Protein AF-A0A1Z8S7P0-F1 (afdb_monomer_lite)

Foldseek 3Di:
DVVVVVVVVVV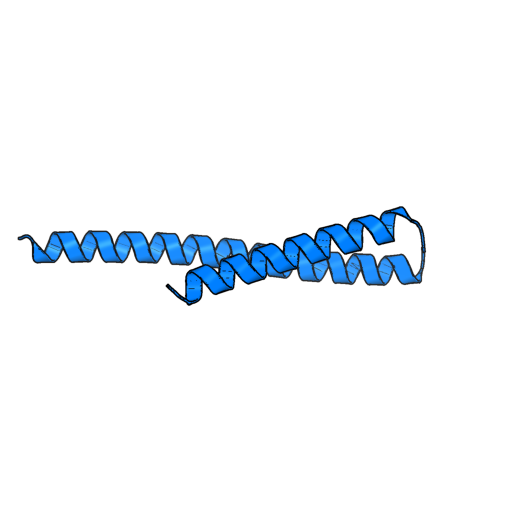VVVVVLVVVLVVLVVLLVVLVVVLVVLVVVCVVPVDPVSVVVNVVSVVVSVVSVVVNVVSVVD

pLDDT: mean 86.64, std 9.5, range [60.16, 97.19]

Radius of gyration: 18.69 Å; chains: 1; bounding box: 38×14×58 Å

Structure (mmCIF, N/CA/C/O backbone):
data_AF-A0A1Z8S7P0-F1
#
_entry.id   AF-A0A1Z8S7P0-F1
#
loop_
_atom_site.group_PDB
_atom_site.id
_atom_site.type_symbol
_atom_site.label_atom_id
_atom_site.label_alt_id
_atom_site.label_comp_id
_atom_site.label_asym_id
_atom_site.label_entity_id
_atom_site.label_seq_id
_atom_site.pdbx_PDB_ins_code
_atom_site.Cartn_x
_atom_site.Cartn_y
_atom_site.Cartn_z
_atom_site.occupancy
_atom_site.B_iso_or_equiv
_atom_site.auth_seq_id
_atom_site.auth_comp_id
_atom_site.auth_asym_id
_atom_site.auth_atom_id
_atom_site.pdbx_PDB_model_num
ATOM 1 N N . MET A 1 1 ? -19.793 -0.419 41.536 1.00 62.78 1 MET A N 1
ATOM 2 C CA . MET A 1 1 ? -18.690 -1.325 41.129 1.00 62.78 1 MET A CA 1
ATOM 3 C C . MET A 1 1 ? -18.666 -1.628 39.629 1.00 62.78 1 MET A C 1
ATOM 5 O O . MET A 1 1 ? -17.609 -1.504 39.029 1.00 62.78 1 MET A O 1
ATOM 9 N N . GLN A 1 2 ? -19.797 -1.945 38.990 1.00 61.44 2 GLN A N 1
ATOM 10 C CA . GLN A 1 2 ? -19.833 -2.355 37.573 1.00 61.44 2 GLN A CA 1
ATOM 11 C C . GLN A 1 2 ? -19.386 -1.273 36.563 1.00 61.44 2 GLN A C 1
ATOM 13 O O . GLN A 1 2 ? -18.747 -1.586 35.564 1.00 61.44 2 GLN A O 1
ATOM 18 N N . TRP A 1 3 ? -19.624 0.010 36.860 1.00 66.06 3 TRP A N 1
ATOM 19 C CA . TRP A 1 3 ? -19.223 1.142 36.007 1.00 66.06 3 TRP A CA 1
ATOM 20 C C . TRP A 1 3 ? -17.704 1.336 35.865 1.00 66.06 3 TRP A C 1
ATOM 22 O O . TRP A 1 3 ? -17.225 1.672 34.783 1.00 66.06 3 TRP A O 1
ATOM 32 N N . HIS A 1 4 ? -16.929 1.094 36.927 1.00 69.81 4 HIS A N 1
ATOM 33 C CA . HIS A 1 4 ? -15.470 1.258 36.883 1.00 69.81 4 HIS A CA 1
ATOM 34 C C . HIS A 1 4 ? -14.800 0.181 36.025 1.00 69.81 4 HIS A C 1
ATOM 36 O O . HIS A 1 4 ? -13.882 0.483 35.266 1.00 69.81 4 HIS A O 1
ATOM 42 N N . PHE A 1 5 ? -15.311 -1.051 36.086 1.00 71.50 5 PHE A N 1
ATOM 43 C CA . PHE A 1 5 ? -14.816 -2.159 35.272 1.00 71.50 5 PHE A CA 1
ATOM 44 C C . PHE A 1 5 ? -15.052 -1.917 33.773 1.00 71.50 5 PHE A C 1
ATOM 46 O O . PHE A 1 5 ? -14.145 -2.089 32.964 1.00 71.50 5 PHE A O 1
ATOM 53 N N . VAL A 1 6 ? -16.236 -1.417 33.400 1.00 74.12 6 VAL A N 1
ATOM 54 C CA . VAL A 1 6 ? -16.561 -1.082 32.001 1.00 74.12 6 VAL A CA 1
ATOM 55 C C . VAL A 1 6 ? -15.645 0.018 31.449 1.00 74.12 6 VAL A C 1
ATOM 57 O O . VAL A 1 6 ? -15.229 -0.056 30.294 1.00 74.12 6 VAL A O 1
ATOM 60 N N . ASN A 1 7 ? -15.292 1.023 32.255 1.00 73.69 7 ASN A N 1
ATOM 61 C CA . ASN A 1 7 ? -14.369 2.080 31.829 1.00 73.69 7 ASN A CA 1
ATOM 62 C C . ASN A 1 7 ? -12.931 1.578 31.652 1.00 73.69 7 ASN A C 1
ATOM 64 O O . ASN A 1 7 ? -12.266 1.984 30.702 1.00 73.69 7 ASN A O 1
ATOM 68 N N . LEU A 1 8 ? -12.469 0.675 32.519 1.00 73.50 8 LEU A N 1
ATOM 69 C CA . LEU A 1 8 ? -11.141 0.074 32.403 1.00 73.50 8 LEU A CA 1
ATOM 70 C C . LEU A 1 8 ? -11.000 -0.719 31.094 1.00 73.50 8 LEU A C 1
ATOM 72 O O . LEU A 1 8 ? -10.049 -0.503 30.347 1.00 73.50 8 LEU A O 1
ATOM 76 N N . VAL A 1 9 ? -11.989 -1.562 30.775 1.00 75.81 9 VAL A N 1
ATOM 77 C CA . VAL A 1 9 ? -12.005 -2.353 29.532 1.00 75.81 9 VAL A CA 1
ATOM 78 C 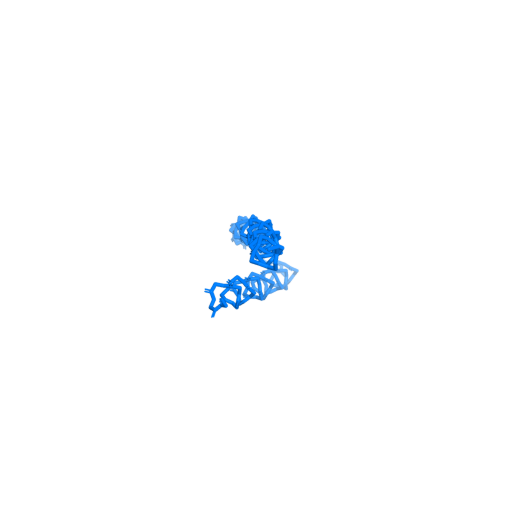C . VAL A 1 9 ? -12.020 -1.444 28.300 1.00 75.81 9 VAL A C 1
ATOM 80 O O . VAL A 1 9 ? -11.234 -1.648 27.380 1.00 75.81 9 VAL A O 1
ATOM 83 N N . LYS A 1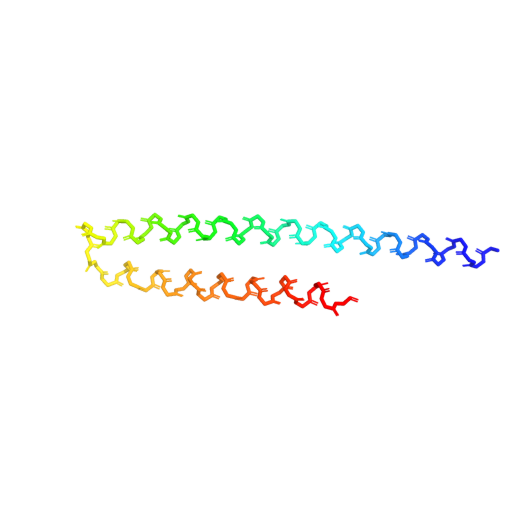 10 ? -12.847 -0.389 28.299 1.00 72.56 10 LYS A N 1
ATOM 84 C CA . LYS A 1 10 ? -12.905 0.583 27.191 1.00 72.56 10 LYS A CA 1
ATOM 85 C C . LYS A 1 10 ? -11.581 1.317 26.966 1.00 72.56 10 LYS A C 1
ATOM 87 O O . LYS A 1 10 ? -11.242 1.624 25.824 1.00 72.56 10 LYS A O 1
ATOM 92 N N . ASN A 1 11 ? -10.848 1.635 28.031 1.00 74.94 11 ASN A N 1
ATOM 93 C CA . ASN A 1 11 ? -9.556 2.312 27.919 1.00 74.94 11 ASN A CA 1
ATOM 94 C C . ASN A 1 11 ? -8.480 1.370 27.374 1.00 74.94 11 ASN A C 1
ATOM 96 O O . ASN A 1 11 ? -7.751 1.755 26.464 1.00 74.94 11 ASN A O 1
ATOM 100 N N . PHE A 1 12 ? -8.464 0.119 27.835 1.00 75.62 12 PHE A N 1
ATOM 101 C CA . PHE A 1 12 ? -7.554 -0.907 27.333 1.00 75.62 12 PHE A CA 1
ATOM 102 C C . PHE A 1 12 ? -7.739 -1.145 25.826 1.00 75.62 12 PHE A C 1
ATOM 104 O O . PHE A 1 12 ? -6.785 -1.057 25.055 1.00 75.62 12 PHE A O 1
ATOM 111 N N . THR A 1 13 ? -8.988 -1.291 25.369 1.00 81.62 13 THR A N 1
ATOM 112 C CA . THR A 1 13 ? -9.281 -1.461 23.936 1.00 81.62 13 THR A CA 1
ATOM 113 C C . THR A 1 13 ? -8.865 -0.250 23.095 1.00 81.62 13 THR A C 1
ATOM 115 O O . THR A 1 13 ? -8.458 -0.397 21.944 1.00 81.62 13 THR A O 1
ATOM 118 N N . LYS A 1 14 ? -8.933 0.967 23.655 1.00 83.88 14 LYS A N 1
ATOM 119 C CA . LYS A 1 14 ? -8.491 2.186 22.957 1.00 83.88 14 LYS A CA 1
ATOM 120 C C . LYS A 1 14 ? -6.975 2.224 22.788 1.00 83.88 14 LYS A C 1
ATOM 122 O O . LYS A 1 14 ? -6.499 2.619 21.726 1.00 83.88 14 LYS A O 1
ATOM 127 N N . GLU A 1 15 ? -6.220 1.822 23.805 1.00 85.44 15 GLU A N 1
ATOM 128 C CA . GLU A 1 15 ? -4.756 1.765 23.740 1.00 85.44 15 GLU A CA 1
ATOM 129 C C . GLU A 1 15 ? -4.279 0.752 22.695 1.00 85.44 15 GLU A C 1
ATOM 131 O O . GLU A 1 15 ? -3.411 1.066 21.878 1.00 85.44 15 GLU A O 1
ATOM 136 N N . GLU A 1 16 ? -4.907 -0.423 22.639 1.00 85.81 16 GLU A N 1
ATOM 137 C CA . GLU A 1 16 ? -4.618 -1.439 21.624 1.00 85.81 16 GLU A CA 1
ATOM 138 C C . GLU A 1 16 ? -4.873 -0.917 20.202 1.00 85.81 16 GLU A C 1
ATOM 140 O O . GLU A 1 16 ? -4.018 -1.061 19.321 1.00 85.81 16 GLU A O 1
ATOM 145 N N . ILE A 1 17 ? -6.009 -0.246 19.983 1.00 88.44 17 ILE A N 1
ATOM 146 C CA . ILE A 1 17 ? -6.352 0.389 18.702 1.00 88.44 17 ILE A CA 1
ATOM 147 C C . ILE A 1 17 ? -5.307 1.447 18.320 1.00 88.44 17 ILE A C 1
ATOM 149 O O . ILE A 1 17 ? -4.837 1.481 17.178 1.00 88.44 17 ILE A O 1
ATOM 153 N N . MET A 1 18 ? -4.893 2.285 19.273 1.00 88.00 18 MET A N 1
ATOM 154 C CA . MET A 1 18 ? -3.878 3.320 19.056 1.00 88.00 18 MET A CA 1
ATOM 155 C C . MET A 1 18 ? -2.516 2.725 18.678 1.00 88.00 18 MET A C 1
ATOM 157 O O . MET A 1 18 ? -1.868 3.198 17.737 1.00 88.00 18 MET A O 1
ATOM 161 N N . ILE A 1 19 ? -2.092 1.652 19.351 1.00 90.75 19 ILE A N 1
ATOM 162 C CA . ILE A 1 19 ? -0.848 0.938 19.041 1.00 90.75 19 ILE A CA 1
ATOM 163 C C . ILE A 1 19 ? -0.917 0.350 17.628 1.00 90.75 19 ILE A C 1
ATOM 165 O O . ILE A 1 19 ? 0.002 0.560 16.827 1.00 90.75 19 ILE A O 1
ATOM 169 N N . GLN A 1 20 ? -2.019 -0.312 17.274 1.00 87.94 20 GLN A N 1
ATOM 170 C CA . GLN A 1 20 ? -2.214 -0.890 15.943 1.00 87.94 20 GLN A CA 1
ATOM 171 C C . GLN A 1 20 ? -2.209 0.175 14.836 1.00 87.94 20 GLN A C 1
ATOM 173 O O . GLN A 1 20 ? -1.511 0.014 13.827 1.00 87.94 20 GLN A O 1
ATOM 178 N N . LEU A 1 21 ? -2.912 1.295 15.033 1.00 91.00 21 LEU A N 1
ATOM 179 C CA . LEU A 1 21 ? -2.913 2.435 14.111 1.00 91.00 21 LEU A CA 1
ATOM 180 C C . LEU A 1 21 ? -1.514 3.019 13.919 1.00 91.00 21 LEU A C 1
ATOM 182 O O . LEU A 1 21 ? -1.113 3.294 12.782 1.00 91.00 21 LEU A O 1
ATOM 186 N N . SER A 1 22 ? -0.753 3.185 15.002 1.00 91.81 22 SER A N 1
ATOM 187 C CA . SER A 1 22 ? 0.611 3.716 14.935 1.00 91.81 22 SER A CA 1
ATOM 188 C C . SER A 1 22 ? 1.527 2.801 14.108 1.00 91.81 22 SER A C 1
ATOM 190 O O . SER A 1 22 ? 2.248 3.267 13.217 1.00 91.81 22 SER A O 1
ATOM 192 N N . GLY A 1 23 ? 1.421 1.481 14.311 1.00 93.00 23 GLY A N 1
ATOM 193 C CA . GLY A 1 23 ? 2.175 0.473 13.573 1.00 93.00 23 GLY A CA 1
ATOM 194 C C . GLY A 1 23 ? 1.821 0.450 12.086 1.00 93.00 23 GLY A C 1
ATOM 195 O O . GLY A 1 23 ? 2.715 0.451 11.235 1.00 93.00 23 GLY A O 1
ATOM 196 N N . LEU A 1 24 ? 0.528 0.480 11.755 1.00 92.75 24 LEU A N 1
ATOM 197 C CA . LEU A 1 24 ? 0.050 0.528 10.369 1.00 92.75 24 LEU A CA 1
ATOM 198 C C . LEU A 1 24 ? 0.478 1.820 9.665 1.00 92.75 24 LEU A C 1
ATOM 200 O O . LEU A 1 24 ? 0.938 1.773 8.524 1.00 92.75 24 LEU A O 1
ATOM 204 N N . THR A 1 25 ? 0.406 2.961 10.349 1.00 92.69 25 THR A N 1
ATOM 205 C CA . THR A 1 25 ? 0.805 4.263 9.794 1.00 92.69 25 THR A CA 1
ATOM 206 C C . THR A 1 25 ? 2.303 4.302 9.491 1.00 92.69 25 THR A C 1
ATOM 208 O O . THR A 1 25 ? 2.706 4.735 8.407 1.00 92.69 25 THR A O 1
ATOM 211 N N . LYS A 1 26 ? 3.139 3.780 10.399 1.00 95.56 26 LYS A N 1
ATOM 212 C CA . LYS A 1 26 ? 4.589 3.669 10.184 1.00 95.56 26 LYS A CA 1
ATOM 213 C C . LYS A 1 26 ? 4.912 2.777 8.984 1.00 95.56 26 LYS A C 1
ATOM 215 O O . LYS A 1 26 ? 5.709 3.167 8.132 1.00 95.56 26 LYS A O 1
ATOM 220 N N . ARG A 1 27 ? 4.253 1.617 8.863 1.00 94.00 27 ARG A N 1
ATOM 221 C CA . ARG A 1 27 ? 4.409 0.729 7.695 1.00 94.00 27 ARG A CA 1
ATOM 222 C C . ARG A 1 27 ? 3.966 1.406 6.398 1.00 94.00 27 ARG A C 1
ATOM 224 O O . ARG A 1 27 ? 4.687 1.337 5.409 1.00 94.00 27 ARG A O 1
ATOM 231 N N . HIS A 1 28 ? 2.833 2.108 6.404 1.00 94.69 28 HIS A N 1
ATOM 232 C CA . HIS A 1 28 ? 2.338 2.842 5.237 1.00 94.69 28 HIS A CA 1
ATOM 233 C C . HIS A 1 28 ? 3.336 3.910 4.761 1.00 94.69 28 HIS A C 1
ATOM 235 O O . HIS A 1 28 ? 3.577 4.041 3.558 1.00 94.69 28 HIS A O 1
ATOM 241 N N . LYS A 1 29 ? 3.952 4.645 5.697 1.00 95.38 29 LYS A N 1
ATOM 242 C CA . LYS A 1 29 ? 5.004 5.622 5.387 1.00 95.38 29 LYS A CA 1
ATOM 243 C C . LYS A 1 29 ? 6.235 4.942 4.781 1.00 95.38 29 LYS A C 1
ATOM 245 O O . LYS A 1 29 ? 6.642 5.317 3.686 1.00 95.38 29 LYS A O 1
ATOM 250 N N . ASN A 1 30 ? 6.737 3.881 5.415 1.00 95.81 30 ASN A N 1
ATOM 251 C CA . ASN A 1 30 ? 7.888 3.122 4.915 1.00 95.81 30 ASN A CA 1
ATOM 252 C C . ASN A 1 30 ? 7.659 2.566 3.499 1.00 95.81 30 ASN A C 1
ATOM 254 O O . ASN A 1 30 ? 8.550 2.646 2.655 1.00 95.81 30 ASN A O 1
ATOM 258 N N . LEU A 1 31 ? 6.465 2.034 3.212 1.00 94.62 31 LEU A N 1
ATOM 259 C CA . LEU A 1 31 ? 6.106 1.574 1.867 1.00 94.62 31 LEU A CA 1
ATOM 260 C C . LEU A 1 31 ? 6.098 2.726 0.860 1.00 94.62 31 LEU A C 1
ATOM 262 O O . LEU A 1 31 ? 6.558 2.557 -0.266 1.00 94.62 31 LEU A O 1
ATOM 266 N N . SER A 1 32 ? 5.619 3.908 1.255 1.00 95.19 32 SER A N 1
ATOM 267 C CA . SER A 1 32 ? 5.655 5.100 0.402 1.00 95.19 32 SER A CA 1
ATOM 268 C C . SER A 1 32 ? 7.083 5.517 0.045 1.00 95.19 32 SER A C 1
ATOM 270 O O . SER A 1 32 ? 7.356 5.834 -1.116 1.00 95.19 32 SER A O 1
ATOM 272 N N . ASP A 1 33 ? 7.994 5.472 1.015 1.00 96.56 33 ASP A N 1
ATOM 273 C CA . ASP A 1 33 ? 9.404 5.796 0.801 1.00 96.56 33 ASP A CA 1
ATOM 274 C C . ASP A 1 33 ? 10.075 4.748 -0.097 1.00 96.56 33 ASP A C 1
ATOM 276 O O . ASP A 1 33 ? 10.806 5.102 -1.023 1.00 96.56 33 ASP A O 1
ATOM 280 N N . ARG A 1 34 ? 9.775 3.458 0.116 1.00 95.12 34 ARG A N 1
ATOM 281 C CA . ARG A 1 34 ? 10.305 2.357 -0.702 1.00 95.12 34 ARG A CA 1
ATOM 282 C C . ARG A 1 34 ? 9.815 2.428 -2.148 1.00 95.12 34 ARG A C 1
ATOM 284 O O . ARG A 1 34 ? 10.633 2.339 -3.054 1.00 95.12 34 ARG A O 1
ATOM 291 N N . ILE A 1 35 ? 8.521 2.674 -2.369 1.00 95.44 35 ILE A N 1
ATOM 292 C CA . ILE A 1 35 ? 7.962 2.919 -3.710 1.00 95.44 35 ILE A CA 1
ATOM 293 C C . ILE A 1 35 ? 8.672 4.104 -4.370 1.00 95.44 35 ILE A C 1
ATOM 295 O O . ILE A 1 35 ? 9.101 3.991 -5.512 1.00 95.44 35 ILE A O 1
ATOM 299 N N . SER A 1 36 ? 8.855 5.215 -3.650 1.00 94.81 36 SER A N 1
ATOM 300 C CA . SER A 1 36 ? 9.505 6.412 -4.204 1.00 94.81 36 SER A CA 1
ATOM 301 C C . SER A 1 36 ? 10.965 6.159 -4.601 1.00 94.81 36 SER A C 1
ATOM 303 O O . SER A 1 36 ? 11.433 6.696 -5.607 1.00 94.81 36 SER A O 1
ATOM 305 N N . LYS A 1 37 ? 11.697 5.344 -3.828 1.00 92.88 37 LYS A N 1
ATOM 306 C CA . LYS A 1 37 ? 13.063 4.916 -4.170 1.00 92.88 37 LYS A CA 1
ATOM 307 C C . LYS A 1 37 ? 13.070 4.009 -5.397 1.00 92.88 37 LYS A C 1
ATOM 309 O O . LYS A 1 37 ? 13.788 4.296 -6.347 1.00 92.88 37 LYS A O 1
ATOM 314 N N . LEU A 1 38 ? 12.198 3.005 -5.438 1.00 91.62 38 LEU A N 1
ATOM 315 C CA . LEU A 1 38 ? 12.157 2.058 -6.550 1.00 91.62 38 LEU A CA 1
ATOM 316 C C . LEU A 1 38 ? 11.679 2.715 -7.858 1.00 91.62 38 LEU A C 1
ATOM 318 O O . LEU A 1 38 ? 12.162 2.394 -8.940 1.00 91.62 38 LEU A O 1
ATOM 322 N N . GLU A 1 39 ? 10.780 3.701 -7.784 1.00 91.44 39 GLU A N 1
ATOM 323 C CA . GLU A 1 39 ? 10.403 4.530 -8.937 1.00 91.44 39 GLU A CA 1
ATOM 324 C C . GLU A 1 39 ? 11.570 5.396 -9.433 1.00 91.44 39 GLU A C 1
ATOM 326 O O . GLU A 1 39 ? 11.717 5.575 -10.644 1.00 91.44 39 GLU A O 1
ATOM 331 N N . LYS A 1 40 ? 12.422 5.903 -8.527 1.00 91.00 40 LYS A N 1
ATOM 332 C CA . LYS A 1 40 ? 13.667 6.603 -8.887 1.00 91.00 40 LYS A CA 1
ATOM 333 C C . LYS A 1 40 ? 14.658 5.656 -9.560 1.00 91.00 40 LYS A C 1
ATOM 335 O O . LYS A 1 40 ? 15.173 6.007 -10.614 1.00 91.00 40 LYS A O 1
ATOM 340 N N . GLU A 1 41 ? 14.887 4.474 -9.000 1.00 87.94 41 GLU A N 1
ATOM 341 C CA . GLU A 1 41 ? 15.798 3.459 -9.549 1.00 87.94 41 GLU A CA 1
ATOM 342 C C . GLU A 1 41 ? 15.335 2.970 -10.925 1.00 87.94 41 GLU A C 1
ATOM 344 O O . GLU A 1 41 ? 16.130 2.897 -11.861 1.00 87.94 41 GLU A O 1
ATOM 349 N N . ARG A 1 42 ? 14.024 2.757 -11.108 1.00 86.62 42 ARG A N 1
ATOM 350 C CA . ARG A 1 42 ? 13.450 2.347 -12.398 1.00 86.62 42 ARG A CA 1
ATOM 351 C C . ARG A 1 42 ? 13.668 3.368 -13.514 1.00 86.62 42 ARG A C 1
ATOM 353 O O . ARG A 1 42 ? 13.668 2.980 -14.681 1.00 86.62 42 ARG A O 1
ATOM 360 N N . ARG A 1 43 ? 13.827 4.661 -13.195 1.00 83.81 43 ARG A N 1
ATOM 361 C CA . ARG A 1 43 ? 14.169 5.676 -14.210 1.00 83.81 43 ARG A CA 1
ATOM 362 C C . ARG A 1 43 ? 15.533 5.417 -14.844 1.00 83.81 43 ARG A C 1
ATOM 364 O O . ARG A 1 43 ? 15.706 5.746 -16.009 1.00 83.81 43 ARG A O 1
ATOM 371 N N . TRP A 1 44 ? 16.446 4.798 -14.100 1.00 82.00 44 TRP A N 1
ATOM 372 C CA . TRP A 1 44 ? 17.800 4.488 -14.548 1.00 82.00 44 TRP A CA 1
ATOM 373 C C . TRP A 1 44 ? 17.962 3.025 -14.976 1.00 82.00 44 TRP A C 1
ATOM 375 O O . TRP A 1 44 ? 18.824 2.727 -15.793 1.00 82.00 44 TRP A O 1
ATOM 385 N N . ASN A 1 45 ? 17.122 2.111 -14.470 1.00 74.56 45 ASN A N 1
ATOM 386 C CA . ASN A 1 45 ? 17.192 0.687 -14.791 1.00 74.56 45 ASN A CA 1
ATOM 387 C C . ASN A 1 45 ? 15.794 0.049 -14.923 1.00 74.56 45 ASN A C 1
ATOM 389 O O . ASN A 1 45 ? 15.129 -0.280 -13.938 1.00 74.56 45 ASN A O 1
ATOM 393 N N . ARG A 1 46 ? 15.311 -0.137 -16.156 1.00 74.44 46 ARG A N 1
ATOM 394 C CA . ARG A 1 46 ? 13.927 -0.560 -16.440 1.00 74.44 46 ARG A CA 1
ATOM 395 C C . ARG A 1 46 ? 13.792 -2.081 -16.606 1.00 74.44 46 ARG A C 1
ATOM 397 O O . ARG A 1 46 ? 13.326 -2.554 -17.637 1.00 74.44 46 ARG A O 1
ATOM 404 N N . THR A 1 47 ? 14.169 -2.850 -15.587 1.00 81.75 47 THR A N 1
ATOM 405 C CA . THR A 1 47 ? 13.976 -4.312 -15.582 1.00 81.75 47 THR A CA 1
ATOM 406 C C . THR A 1 47 ? 12.527 -4.710 -15.270 1.00 81.75 47 THR A C 1
ATOM 408 O O . THR A 1 47 ? 11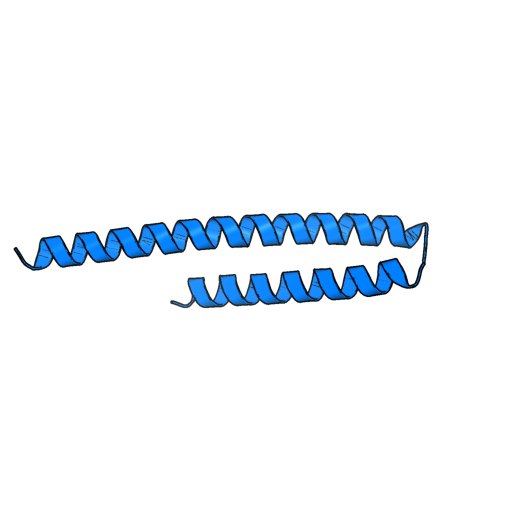.769 -3.967 -14.634 1.00 81.75 47 THR A O 1
ATOM 411 N N . PHE A 1 48 ? 12.134 -5.915 -15.701 1.00 78.06 48 PHE A N 1
ATOM 412 C CA . PHE A 1 48 ? 10.841 -6.524 -15.358 1.00 78.06 48 PHE A CA 1
ATOM 413 C C . PHE A 1 48 ? 10.656 -6.661 -13.836 1.00 78.06 48 PHE A C 1
ATOM 415 O O . PHE A 1 48 ? 9.572 -6.386 -13.318 1.00 78.06 48 PHE A O 1
ATOM 422 N N . ASN A 1 49 ? 11.736 -6.973 -13.115 1.00 83.62 49 ASN A N 1
ATOM 423 C CA . ASN A 1 49 ? 11.730 -7.152 -11.663 1.00 83.62 49 ASN A CA 1
ATOM 424 C C . ASN A 1 49 ? 11.280 -5.878 -10.932 1.00 83.62 49 ASN A C 1
ATOM 426 O O . ASN A 1 49 ? 10.387 -5.945 -10.090 1.00 83.62 49 ASN A O 1
ATOM 430 N N . HIS A 1 50 ? 11.774 -4.699 -11.339 1.00 83.88 50 HIS A N 1
ATOM 431 C CA . HIS A 1 50 ? 11.337 -3.426 -10.752 1.00 83.88 50 HIS A CA 1
ATOM 432 C C . HIS A 1 50 ? 9.848 -3.139 -10.994 1.00 83.88 50 HIS A C 1
ATOM 434 O O . HIS A 1 50 ? 9.189 -2.494 -10.178 1.00 83.88 50 HIS A O 1
ATOM 440 N N . LYS A 1 51 ? 9.283 -3.594 -12.122 1.00 85.12 51 LYS A N 1
ATOM 441 C CA . LYS A 1 51 ? 7.848 -3.433 -12.397 1.00 85.12 51 LYS A CA 1
ATOM 442 C C . LYS A 1 51 ? 7.011 -4.317 -11.473 1.00 85.12 51 LYS A C 1
ATOM 444 O O . LYS A 1 51 ? 6.024 -3.813 -10.940 1.00 85.12 51 LYS A O 1
ATOM 449 N N . SER A 1 52 ? 7.389 -5.584 -11.297 1.00 91.12 52 SER A N 1
ATOM 450 C CA . SER A 1 52 ? 6.668 -6.503 -10.407 1.00 91.12 52 SER A CA 1
ATOM 451 C C . SER A 1 52 ? 6.705 -6.002 -8.964 1.00 91.12 52 SER A C 1
ATOM 453 O O . SER A 1 52 ? 5.654 -5.805 -8.359 1.00 91.12 52 SER A O 1
ATOM 455 N N . GLU A 1 53 ? 7.895 -5.657 -8.463 1.00 92.19 53 GLU A N 1
ATOM 456 C CA . GLU A 1 53 ? 8.065 -5.183 -7.087 1.00 92.19 53 GLU A CA 1
ATOM 457 C C . GLU A 1 53 ? 7.279 -3.887 -6.817 1.00 92.19 53 GLU A C 1
ATOM 459 O O . GLU A 1 53 ? 6.632 -3.759 -5.778 1.00 92.19 53 GLU A O 1
ATOM 464 N N . LEU A 1 54 ? 7.227 -2.942 -7.769 1.00 93.06 54 LEU A N 1
ATOM 465 C CA . LEU A 1 54 ? 6.389 -1.742 -7.627 1.00 93.06 54 LEU A CA 1
ATOM 466 C C . LEU A 1 54 ? 4.906 -2.059 -7.477 1.00 93.06 54 LEU A C 1
ATOM 468 O O . LEU A 1 54 ? 4.213 -1.389 -6.709 1.00 93.06 54 LEU A O 1
ATOM 472 N N . VAL A 1 55 ? 4.399 -3.012 -8.257 1.00 94.62 55 VAL A N 1
ATOM 473 C CA . VAL A 1 55 ? 2.985 -3.390 -8.209 1.00 94.62 55 VAL A CA 1
ATOM 474 C C . VAL A 1 55 ? 2.665 -4.012 -6.855 1.00 94.62 55 VAL A C 1
ATOM 476 O O . VAL A 1 55 ? 1.664 -3.634 -6.243 1.00 94.62 55 VAL A O 1
ATOM 479 N N . ASP A 1 56 ? 3.528 -4.894 -6.361 1.00 95.44 56 ASP A N 1
ATOM 480 C CA . ASP A 1 56 ? 3.325 -5.575 -5.084 1.00 95.44 56 ASP A CA 1
ATOM 481 C C . ASP A 1 56 ? 3.378 -4.595 -3.907 1.00 95.44 56 ASP A C 1
ATOM 483 O O . ASP A 1 56 ? 2.450 -4.561 -3.093 1.00 95.44 56 ASP A O 1
ATOM 487 N N . LEU A 1 57 ? 4.363 -3.690 -3.885 1.00 95.81 57 LEU A N 1
ATOM 488 C CA . LEU A 1 57 ? 4.458 -2.637 -2.869 1.00 95.81 57 LEU A CA 1
ATOM 489 C C . LEU A 1 57 ? 3.245 -1.693 -2.890 1.00 95.81 57 LEU A C 1
ATOM 491 O O . LEU A 1 57 ? 2.739 -1.297 -1.837 1.00 95.81 57 LEU A O 1
ATOM 495 N N . LYS A 1 58 ? 2.741 -1.327 -4.079 1.00 95.56 58 LYS A N 1
ATOM 496 C CA . LYS A 1 58 ? 1.545 -0.476 -4.212 1.00 95.56 58 LYS A CA 1
ATOM 497 C C . LYS A 1 58 ? 0.283 -1.181 -3.717 1.00 95.56 58 LYS A C 1
ATOM 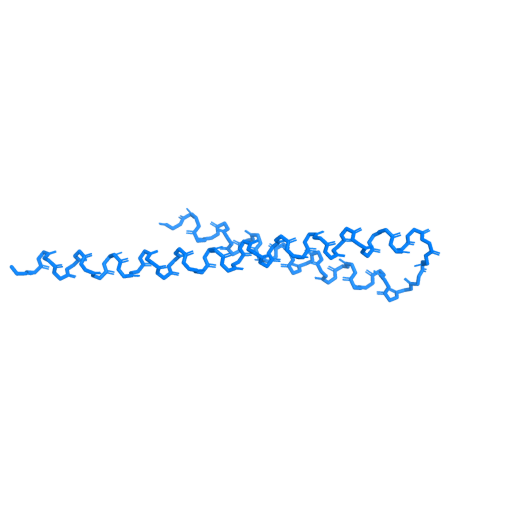499 O O . LYS A 1 58 ? -0.523 -0.550 -3.031 1.00 95.56 58 LYS A O 1
ATOM 504 N N . LYS A 1 59 ? 0.124 -2.475 -4.013 1.00 97.19 59 LYS A N 1
ATOM 505 C CA . LYS A 1 59 ? -0.982 -3.294 -3.491 1.00 97.19 59 LYS A CA 1
ATOM 506 C C . LYS A 1 59 ? -0.920 -3.401 -1.971 1.00 97.19 59 LYS A C 1
ATOM 508 O O . LYS A 1 59 ? -1.938 -3.224 -1.308 1.00 97.19 59 LYS A O 1
ATOM 513 N N . GLU A 1 60 ? 0.260 -3.644 -1.408 1.00 95.31 60 GLU A N 1
ATOM 514 C CA . GLU A 1 60 ? 0.435 -3.703 0.043 1.00 95.31 60 GLU A CA 1
ATOM 515 C C . GLU A 1 60 ? 0.092 -2.362 0.704 1.00 95.31 60 GLU A C 1
ATOM 517 O O . GLU A 1 60 ? -0.670 -2.322 1.672 1.00 95.31 60 GLU A O 1
ATOM 522 N N . LYS A 1 61 ? 0.559 -1.246 0.128 1.00 95.75 61 LYS A N 1
ATOM 523 C CA . LYS A 1 61 ? 0.228 0.103 0.606 1.00 95.75 61 LYS A CA 1
ATOM 524 C C . LYS A 1 61 ? -1.283 0.351 0.601 1.00 95.75 61 LYS A C 1
ATOM 526 O O . LYS A 1 61 ? -1.802 0.916 1.564 1.00 95.75 61 LYS A O 1
ATOM 531 N N . LEU A 1 62 ? -1.988 -0.089 -0.445 1.00 96.06 62 LEU A N 1
ATOM 532 C CA . LEU A 1 62 ? -3.444 0.028 -0.535 1.00 96.06 62 LEU A CA 1
ATOM 533 C C . LEU A 1 62 ? -4.149 -0.782 0.562 1.00 96.06 62 LEU A C 1
ATOM 535 O O . LEU A 1 62 ? -4.969 -0.222 1.282 1.00 96.06 62 LEU A O 1
ATOM 539 N N . ARG A 1 63 ? -3.755 -2.044 0.772 1.00 95.62 63 ARG A N 1
ATOM 540 C CA . ARG A 1 63 ? -4.309 -2.891 1.846 1.00 95.62 63 ARG A CA 1
ATOM 541 C C . ARG A 1 63 ? -4.118 -2.268 3.228 1.00 95.62 63 ARG A C 1
ATOM 543 O O . ARG A 1 63 ? -5.012 -2.318 4.066 1.00 95.62 63 ARG A O 1
ATOM 550 N N . ILE A 1 64 ? -2.953 -1.672 3.492 1.00 93.69 64 ILE A N 1
ATOM 551 C CA . ILE A 1 64 ? -2.701 -0.983 4.766 1.00 93.69 64 ILE A CA 1
ATOM 552 C C . ILE A 1 64 ? -3.574 0.270 4.892 1.00 93.69 64 ILE A C 1
ATOM 554 O O . ILE A 1 64 ? -4.116 0.521 5.966 1.00 93.69 64 ILE A O 1
ATOM 558 N N . LYS A 1 65 ? -3.756 1.038 3.811 1.00 93.94 65 LYS A N 1
ATOM 559 C CA . LYS A 1 65 ? -4.653 2.202 3.797 1.00 93.94 65 LYS A CA 1
ATOM 560 C C . LYS A 1 65 ? -6.097 1.804 4.118 1.00 93.94 65 LYS A C 1
ATOM 562 O O . LYS A 1 65 ? -6.742 2.485 4.909 1.00 93.94 65 LYS A O 1
ATOM 567 N N . GLU A 1 66 ? -6.579 0.703 3.549 1.00 94.44 66 GLU A N 1
ATOM 568 C CA . GLU A 1 66 ? -7.911 0.154 3.831 1.00 94.44 66 GLU A CA 1
ATOM 569 C C . GLU A 1 66 ? -8.047 -0.294 5.288 1.00 94.44 66 GLU A C 1
ATOM 571 O O . GLU A 1 66 ? -9.028 0.057 5.934 1.00 94.44 66 GLU A O 1
ATOM 576 N N . LYS A 1 67 ? -7.033 -0.967 5.850 1.00 92.12 67 LYS A N 1
ATOM 577 C CA . LYS A 1 67 ? -7.010 -1.329 7.279 1.00 92.12 67 LYS A CA 1
ATOM 578 C C . LYS A 1 67 ? -7.065 -0.106 8.193 1.00 92.12 67 LYS A C 1
ATOM 580 O O . LYS A 1 67 ? -7.832 -0.092 9.145 1.00 92.12 67 LYS A O 1
ATOM 585 N N . ILE A 1 68 ? -6.275 0.930 7.898 1.00 92.00 68 ILE A N 1
ATOM 586 C CA . ILE A 1 68 ? -6.298 2.184 8.668 1.00 92.00 68 ILE A CA 1
ATOM 587 C C . ILE A 1 68 ? -7.680 2.833 8.589 1.00 92.00 68 ILE A C 1
ATOM 589 O O . ILE A 1 68 ? -8.171 3.322 9.601 1.00 92.00 68 ILE A O 1
ATOM 593 N N . LYS A 1 69 ? -8.302 2.843 7.403 1.00 91.75 69 LYS A N 1
ATOM 594 C CA . LYS A 1 69 ? -9.655 3.376 7.224 1.00 91.75 69 LYS A CA 1
ATOM 595 C C . LYS A 1 69 ? -10.670 2.585 8.054 1.00 91.75 69 LYS A C 1
ATOM 597 O O . LYS A 1 69 ? -11.389 3.187 8.835 1.00 91.75 69 LYS A O 1
ATOM 602 N N . GLY A 1 70 ? -10.643 1.255 7.968 1.00 89.25 70 GLY A N 1
ATOM 603 C CA . GLY A 1 70 ? -11.536 0.389 8.738 1.00 89.25 70 GLY A CA 1
ATOM 604 C C . GLY A 1 70 ? -11.417 0.575 10.251 1.00 89.25 70 GLY A C 1
ATOM 605 O O . GLY A 1 70 ? -12.422 0.504 10.934 1.00 89.25 70 GLY A O 1
ATOM 606 N N . ILE A 1 71 ? -10.224 0.867 10.778 1.00 86.31 71 ILE A N 1
ATOM 607 C CA . ILE A 1 71 ? -10.043 1.141 12.214 1.00 86.31 71 ILE A CA 1
ATOM 608 C C . ILE A 1 71 ? -10.543 2.543 12.606 1.00 86.31 71 ILE A C 1
ATOM 610 O O . ILE A 1 71 ? -10.956 2.741 13.740 1.00 86.31 71 ILE A O 1
ATOM 614 N N . LYS A 1 72 ? -10.486 3.528 11.700 1.00 80.50 72 LYS A N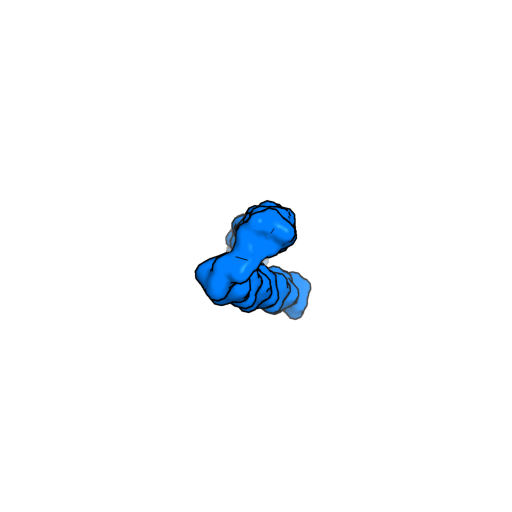 1
ATOM 615 C CA . LYS A 1 72 ? -10.970 4.897 11.964 1.00 80.50 72 LYS A CA 1
ATOM 616 C C . LYS A 1 72 ? -12.488 5.034 11.895 1.00 80.50 72 LYS A C 1
ATOM 618 O O . LYS A 1 72 ? -13.021 5.959 12.496 1.00 80.50 72 LYS A O 1
ATOM 623 N N . ASP A 1 73 ? -13.132 4.173 11.115 1.00 78.62 73 ASP A N 1
ATOM 624 C CA . ASP A 1 73 ? -14.582 4.173 10.913 1.00 78.62 73 ASP A CA 1
ATOM 625 C C . ASP A 1 73 ? -15.326 3.367 12.013 1.00 78.62 73 ASP A C 1
ATOM 627 O O . ASP A 1 73 ? -16.554 3.298 11.980 1.00 78.62 73 ASP A O 1
ATOM 631 N N . VAL A 1 74 ? -14.591 2.766 12.967 1.00 60.16 74 VAL A N 1
ATOM 632 C CA . VAL A 1 74 ? -15.089 2.068 14.177 1.00 60.16 74 VAL A CA 1
ATOM 633 C C . VAL A 1 74 ? -15.075 3.015 15.372 1.00 60.16 74 VAL A C 1
ATOM 635 O O . VAL A 1 74 ? -16.075 3.012 16.124 1.00 60.16 74 VAL A O 1
#

Sequence (74 aa):
MQWHFVNLVKNFTKEEIMIQLSGLTKRHKNLSDRISKLEKERRWNRTFNHKSELVDLKKEKLRIKEKIKGIKDV

Secondary structure (DSSP, 8-state):
-HHHHHHHHHHHHHHHHHHHHHHHHHHHHHHHHHHHHHHHHHHH---HHHHHHHHHHHHHHHHHHHHHHHHH--